Protein AF-A0A7V9RV58-F1 (afdb_monomer)

Sequence (67 aa):
MTRE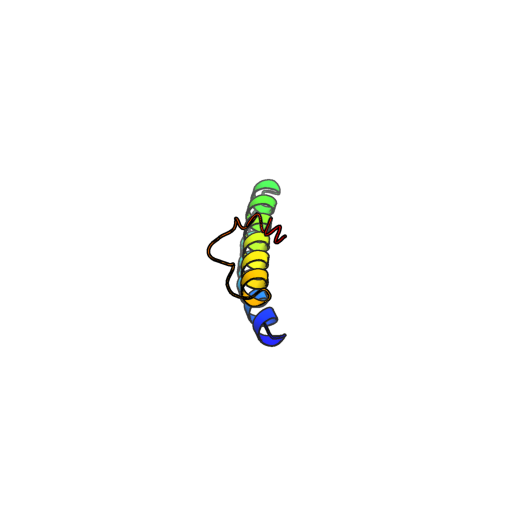EYLSLCSKRYDELQALNKLDNFYDYESEFATIMKDLSKDVLEKHLSELPADRRKKKHSHNLEK

Radius of gyration: 19.33 Å; Cα contacts (8 Å, |Δi|>4): 21; chains: 1; bounding box: 38×54×31 Å

Solvent-accessible surface area (backbone atoms only — not comparable to full-atom values): 4211 Å² total; per-residue (Å²): 104,54,76,66,57,50,51,53,54,49,52,59,53,45,55,56,56,60,59,46,72,73,54,92,44,69,67,61,40,50,55,52,50,52,49,55,52,50,51,51,52,47,56,51,44,49,50,63,72,47,78,72,63,96,61,93,77,79,82,74,84,81,78,78,80,82,132

Secondary structure (DSSP, 8-state):
--HHHHHHHHHHHHHHHHHHTT---HHHHHHHHHHHHHHHHHHHHHHHS-S--S-S-----------

pLDDT: mean 75.65, std 13.83, range [43.72, 90.0]

Structure (mmCIF, N/CA/C/O backbone):
data_AF-A0A7V9RV58-F1
#
_entry.id   AF-A0A7V9RV58-F1
#
loop_
_atom_site.group_PDB
_atom_site.id
_atom_site.type_symbol
_atom_site.label_atom_id
_atom_site.label_alt_id
_atom_site.label_comp_id
_atom_site.label_asym_id
_atom_site.label_entity_id
_atom_site.label_seq_id
_atom_site.pdbx_PDB_ins_code
_atom_site.Cartn_x
_atom_site.Cartn_y
_atom_site.Cartn_z
_atom_site.occupancy
_atom_site.B_iso_or_equiv
_atom_site.auth_seq_id
_atom_site.auth_comp_id
_atom_site.auth_asym_id
_atom_site.auth_atom_id
_atom_site.pdbx_PDB_model_num
ATOM 1 N N . MET A 1 1 ? -12.518 1.870 11.168 1.00 67.75 1 MET A N 1
ATOM 2 C CA . MET A 1 1 ? -11.804 0.627 10.806 1.00 67.75 1 MET A CA 1
ATOM 3 C C . MET A 1 1 ? -11.488 -0.172 12.068 1.00 67.75 1 MET A C 1
ATOM 5 O O . MET A 1 1 ? -11.067 0.429 13.054 1.00 67.75 1 MET A O 1
ATOM 9 N N . THR A 1 2 ? -11.697 -1.489 12.061 1.00 81.81 2 THR A N 1
ATOM 10 C CA . THR A 1 2 ? -11.240 -2.422 13.112 1.00 81.81 2 THR A CA 1
ATOM 11 C C . THR A 1 2 ? -9.901 -3.072 12.733 1.00 81.81 2 THR A C 1
ATOM 13 O O . THR A 1 2 ? -9.451 -2.984 11.590 1.00 81.81 2 THR A O 1
ATOM 16 N N . ARG A 1 3 ? -9.235 -3.746 13.682 1.00 80.25 3 ARG A N 1
ATOM 17 C CA . ARG A 1 3 ? -7.948 -4.428 13.436 1.00 80.25 3 ARG A CA 1
ATOM 18 C C . ARG A 1 3 ? -8.032 -5.471 12.313 1.00 80.25 3 ARG A C 1
ATOM 20 O O . ARG A 1 3 ? -7.084 -5.623 11.550 1.00 80.25 3 ARG A O 1
ATOM 27 N N . GLU A 1 4 ? -9.151 -6.178 12.218 1.00 83.94 4 GLU A N 1
ATOM 28 C CA . GLU A 1 4 ? -9.379 -7.220 11.210 1.00 83.94 4 GLU A CA 1
ATOM 29 C C . GLU A 1 4 ? -9.583 -6.625 9.814 1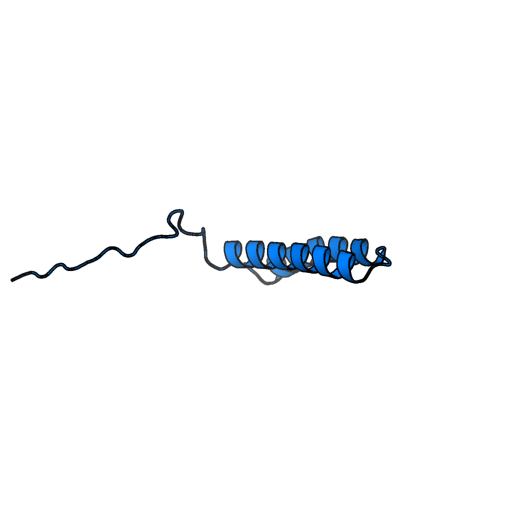.00 83.94 4 GLU A C 1
ATOM 31 O O . GLU A 1 4 ? -9.018 -7.120 8.840 1.00 83.94 4 GLU A O 1
ATOM 36 N N . GLU A 1 5 ? -10.315 -5.513 9.719 1.00 80.25 5 GLU A N 1
ATOM 37 C CA . GLU A 1 5 ? -10.483 -4.778 8.463 1.00 80.25 5 GLU A CA 1
ATOM 38 C C . GLU A 1 5 ? -9.149 -4.234 7.949 1.00 80.25 5 GLU A C 1
ATOM 40 O O . GLU A 1 5 ? -8.868 -4.341 6.757 1.00 80.25 5 GLU A O 1
ATOM 45 N N . TYR A 1 6 ? -8.301 -3.719 8.844 1.00 83.31 6 TYR A N 1
ATOM 46 C CA . TYR A 1 6 ? -6.951 -3.279 8.495 1.00 83.31 6 TYR A CA 1
ATOM 47 C C . TYR A 1 6 ? -6.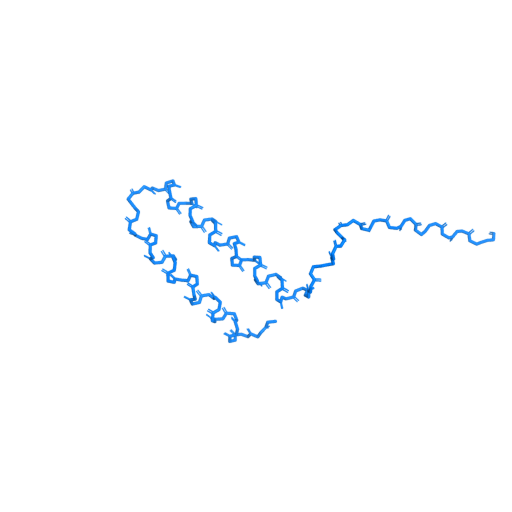103 -4.417 7.932 1.00 83.31 6 TYR A C 1
ATOM 49 O O . TYR A 1 6 ? -5.494 -4.277 6.876 1.00 83.31 6 TYR A O 1
ATOM 57 N N . LEU A 1 7 ? -6.094 -5.563 8.618 1.00 86.38 7 LEU A N 1
ATOM 58 C CA . LEU A 1 7 ? -5.367 -6.754 8.185 1.00 86.38 7 LEU A CA 1
ATOM 59 C C . LEU A 1 7 ? -5.850 -7.249 6.820 1.00 86.38 7 LEU A C 1
ATOM 61 O O . LEU A 1 7 ? -5.024 -7.596 5.983 1.00 86.38 7 LEU A O 1
ATOM 65 N N . SER A 1 8 ? -7.160 -7.229 6.565 1.00 86.69 8 SER A N 1
ATOM 66 C CA . SER A 1 8 ? -7.729 -7.582 5.258 1.00 86.69 8 SER A CA 1
ATOM 67 C C . SER A 1 8 ? -7.270 -6.622 4.156 1.00 86.69 8 SER A C 1
ATOM 69 O O . SER A 1 8 ? -6.887 -7.052 3.067 1.00 86.69 8 SER A O 1
ATOM 71 N N . LEU A 1 9 ? -7.245 -5.319 4.451 1.00 85.38 9 LEU A N 1
ATOM 72 C CA . LEU A 1 9 ? -6.782 -4.290 3.524 1.00 85.38 9 LEU A CA 1
ATOM 73 C C . LEU A 1 9 ? -5.289 -4.451 3.202 1.00 85.38 9 LEU A C 1
ATOM 75 O O . LEU A 1 9 ? -4.898 -4.464 2.036 1.00 85.38 9 LEU A O 1
ATOM 79 N N . CYS A 1 10 ? -4.467 -4.647 4.234 1.00 86.00 10 CYS A N 1
ATOM 80 C CA . CYS A 1 10 ? -3.041 -4.906 4.089 1.00 86.00 10 CYS A CA 1
ATOM 81 C C . CYS A 1 10 ? -2.768 -6.218 3.353 1.00 86.00 10 CYS A C 1
ATOM 83 O O . CYS A 1 10 ? -1.872 -6.242 2.523 1.00 86.00 10 CYS A O 1
ATOM 85 N N . SER A 1 11 ? -3.539 -7.281 3.603 1.00 87.94 11 SER A N 1
ATOM 86 C CA . SER A 1 11 ? -3.361 -8.569 2.924 1.00 87.94 11 SER A CA 1
ATOM 87 C C . SER A 1 11 ? -3.559 -8.440 1.416 1.00 87.94 11 SER A C 1
ATOM 89 O O . SER A 1 11 ? -2.748 -8.954 0.659 1.00 87.94 11 SER A O 1
ATOM 91 N N . LYS A 1 12 ? -4.585 -7.702 0.973 1.00 85.38 12 LYS A N 1
ATOM 92 C CA . LYS A 1 12 ? -4.829 -7.465 -0.460 1.00 85.38 12 LYS A CA 1
ATOM 93 C C . LYS A 1 12 ? -3.676 -6.713 -1.123 1.00 85.38 12 LYS A C 1
ATOM 95 O O . LYS A 1 12 ? -3.207 -7.108 -2.182 1.00 85.38 12 LYS A O 1
ATOM 100 N N . ARG A 1 13 ? -3.198 -5.646 -0.479 1.00 84.44 13 ARG A N 1
ATOM 101 C CA . ARG A 1 13 ? -2.086 -4.829 -0.994 1.00 84.44 13 ARG A CA 1
ATOM 102 C C . ARG A 1 13 ? -0.731 -5.532 -0.874 1.00 84.44 13 ARG A C 1
ATOM 104 O O . ARG A 1 13 ? 0.187 -5.227 -1.624 1.00 84.44 13 ARG A O 1
ATOM 111 N N . TYR A 1 14 ? -0.595 -6.490 0.041 1.00 86.19 14 TYR A N 1
ATOM 112 C CA . TYR A 1 14 ? 0.609 -7.303 0.184 1.00 86.19 14 TYR A CA 1
ATOM 113 C C . TYR A 1 14 ? 0.824 -8.229 -1.016 1.00 86.19 14 TYR A C 1
ATOM 115 O O . TYR A 1 14 ? 1.956 -8.364 -1.471 1.00 86.19 14 TYR A O 1
ATOM 123 N N . ASP A 1 15 ? -0.241 -8.808 -1.574 1.00 85.62 15 ASP A N 1
ATOM 124 C CA . ASP A 1 15 ? -0.140 -9.611 -2.798 1.00 85.62 15 ASP A CA 1
ATOM 125 C C . ASP A 1 15 ? 0.328 -8.757 -3.993 1.00 85.62 15 ASP A C 1
ATOM 127 O O . ASP A 1 15 ? 1.157 -9.201 -4.790 1.00 85.62 15 ASP A O 1
ATOM 131 N N . GLU A 1 16 ? -0.130 -7.502 -4.076 1.00 83.81 16 GLU A N 1
ATOM 132 C CA . GLU A 1 16 ? 0.334 -6.522 -5.071 1.00 83.81 16 GLU A CA 1
ATOM 133 C C . GLU A 1 16 ? 1.825 -6.194 -4.876 1.00 83.81 16 GLU A C 1
ATOM 135 O O . GLU A 1 16 ? 2.596 -6.234 -5.833 1.00 83.81 16 GLU A O 1
ATOM 140 N N . LEU A 1 17 ? 2.268 -5.970 -3.633 1.00 83.62 17 LEU A N 1
ATOM 141 C CA . LEU A 1 17 ? 3.687 -5.774 -3.305 1.00 83.62 17 LEU A CA 1
ATOM 142 C C . LEU A 1 17 ? 4.545 -6.995 -3.667 1.00 83.62 17 LEU A C 1
ATOM 144 O O . LEU A 1 17 ? 5.650 -6.843 -4.183 1.00 83.62 17 LEU A O 1
ATOM 148 N N . GLN A 1 18 ? 4.047 -8.211 -3.437 1.00 85.25 18 GLN A N 1
ATOM 149 C CA . GLN A 1 18 ? 4.752 -9.432 -3.833 1.00 85.25 18 GLN A CA 1
ATOM 150 C C . GLN A 1 18 ? 4.845 -9.581 -5.353 1.00 85.25 18 GLN A C 1
ATOM 152 O O . GLN A 1 18 ? 5.843 -10.098 -5.857 1.00 85.25 18 GLN A O 1
ATOM 157 N N . ALA A 1 19 ? 3.854 -9.099 -6.104 1.00 84.25 19 ALA A N 1
ATOM 158 C CA . ALA A 1 19 ? 3.926 -9.071 -7.560 1.00 84.25 19 ALA A CA 1
ATOM 159 C C . ALA A 1 19 ? 5.022 -8.116 -8.074 1.00 84.25 19 ALA A C 1
ATOM 161 O O . ALA A 1 19 ? 5.638 -8.419 -9.099 1.00 84.25 19 ALA A O 1
ATOM 162 N N . LEU A 1 20 ? 5.320 -7.033 -7.342 1.00 80.44 20 LEU A N 1
ATOM 163 C CA . LEU A 1 20 ? 6.392 -6.086 -7.678 1.00 80.44 20 LEU A CA 1
ATOM 164 C C . LEU A 1 20 ? 7.802 -6.653 -7.507 1.00 80.44 20 LEU A C 1
ATOM 166 O O . LEU A 1 20 ? 8.713 -6.184 -8.181 1.00 80.44 20 LEU A O 1
ATOM 170 N N . ASN A 1 21 ? 7.998 -7.706 -6.704 1.00 76.75 21 ASN A N 1
ATOM 171 C CA . ASN A 1 21 ? 9.300 -8.383 -6.575 1.00 76.75 21 ASN A CA 1
ATOM 172 C C . ASN A 1 21 ? 9.803 -9.018 -7.888 1.00 76.75 21 ASN A C 1
ATOM 174 O O . ASN A 1 21 ? 10.906 -9.554 -7.933 1.00 76.75 21 ASN A O 1
ATOM 178 N N . LYS A 1 22 ? 8.998 -8.986 -8.957 1.00 76.50 22 LYS A N 1
ATOM 179 C CA . LYS A 1 22 ? 9.388 -9.400 -10.310 1.00 76.50 22 LYS A CA 1
ATOM 180 C C . LYS A 1 22 ? 10.065 -8.287 -11.119 1.00 76.50 22 LYS A C 1
ATOM 182 O O . LYS A 1 22 ? 10.491 -8.549 -12.240 1.00 76.50 22 LYS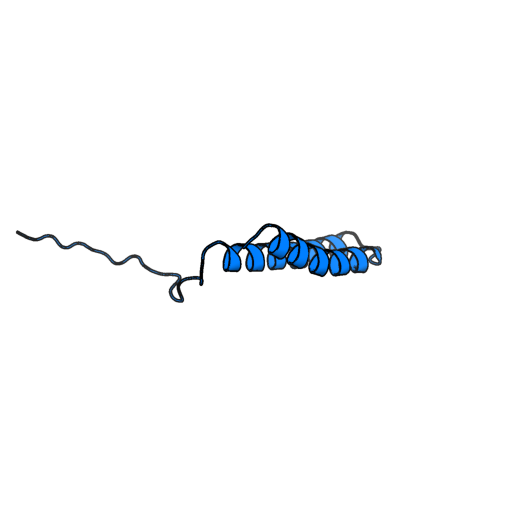 A O 1
ATOM 187 N N . LEU A 1 23 ? 10.110 -7.058 -10.603 1.00 76.50 23 LEU A N 1
ATOM 188 C CA . LEU A 1 23 ? 10.752 -5.922 -11.259 1.00 76.50 23 LEU A CA 1
ATOM 189 C C . LEU A 1 23 ? 12.254 -5.920 -10.950 1.00 76.50 23 LEU A C 1
ATOM 191 O O . LEU A 1 23 ? 12.650 -5.861 -9.791 1.00 76.50 23 LEU A O 1
ATOM 195 N N . ASP A 1 24 ? 13.080 -5.930 -11.997 1.00 75.50 24 ASP A N 1
ATOM 196 C CA . ASP A 1 24 ? 14.550 -5.851 -11.892 1.00 75.50 24 ASP A CA 1
ATOM 197 C C . ASP A 1 24 ? 15.076 -4.402 -11.841 1.00 75.50 24 ASP A C 1
ATOM 199 O O . ASP A 1 24 ? 16.279 -4.166 -11.719 1.00 75.50 24 ASP A O 1
ATOM 203 N N . ASN A 1 25 ? 14.185 -3.408 -11.944 1.00 83.31 25 ASN A N 1
ATOM 204 C CA . ASN A 1 25 ? 14.535 -1.991 -11.938 1.00 83.31 25 ASN A CA 1
ATOM 205 C C . ASN A 1 25 ? 14.042 -1.308 -10.658 1.00 83.31 25 ASN A C 1
ATOM 207 O O . ASN A 1 25 ? 12.842 -1.236 -10.392 1.00 83.31 25 ASN A O 1
ATOM 211 N N . PHE A 1 26 ? 14.988 -0.755 -9.897 1.00 81.56 26 PHE A N 1
ATOM 212 C CA . PHE A 1 26 ? 14.7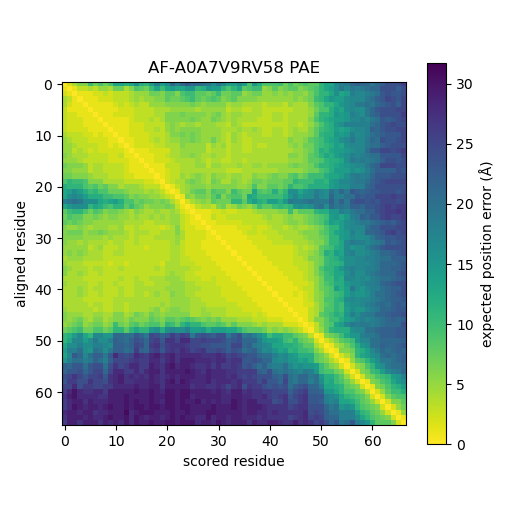34 -0.066 -8.633 1.00 81.56 26 PHE A CA 1
ATOM 213 C C . PHE A 1 26 ? 13.740 1.095 -8.769 1.00 81.56 26 PHE A C 1
ATOM 215 O O . PHE A 1 26 ? 12.883 1.261 -7.908 1.00 81.56 26 PHE A O 1
ATOM 222 N N . TYR A 1 27 ? 13.824 1.881 -9.845 1.00 85.06 27 TYR A N 1
ATOM 223 C CA . TYR A 1 27 ? 12.966 3.057 -10.025 1.00 85.06 27 TYR A CA 1
ATOM 224 C C . TYR A 1 27 ? 11.517 2.684 -10.350 1.00 85.06 27 TYR A C 1
ATOM 226 O O . TYR A 1 27 ? 10.587 3.317 -9.850 1.00 85.06 27 TYR A O 1
ATOM 234 N N . ASP A 1 28 ? 11.329 1.625 -11.141 1.00 84.38 28 ASP A N 1
ATOM 235 C CA . ASP A 1 28 ? 9.997 1.098 -11.448 1.00 84.38 28 ASP A CA 1
ATOM 236 C C . ASP A 1 28 ? 9.380 0.486 -10.185 1.00 84.38 28 ASP A C 1
ATOM 238 O O . ASP A 1 28 ? 8.224 0.752 -9.859 1.00 84.38 28 ASP A O 1
ATOM 242 N N . TYR A 1 29 ? 10.185 -0.245 -9.406 1.00 87.06 29 TYR A N 1
ATOM 243 C CA . TYR A 1 29 ? 9.771 -0.776 -8.111 1.00 87.06 29 TYR A CA 1
ATOM 244 C C . TYR A 1 29 ? 9.383 0.336 -7.127 1.00 87.06 29 TYR A C 1
ATOM 246 O O . TYR A 1 29 ? 8.331 0.255 -6.500 1.00 87.06 29 TYR A O 1
ATOM 254 N N . GLU A 1 30 ? 10.195 1.390 -6.995 1.00 87.75 30 GLU A N 1
ATOM 255 C CA . GLU A 1 30 ? 9.920 2.520 -6.100 1.00 87.75 30 GLU A CA 1
ATOM 256 C C . GLU A 1 30 ? 8.617 3.239 -6.478 1.00 87.75 30 GLU A C 1
ATOM 258 O O . GLU A 1 30 ? 7.808 3.551 -5.600 1.00 87.75 30 GLU A O 1
ATOM 263 N N . SER A 1 31 ? 8.390 3.474 -7.773 1.00 88.12 31 SER A N 1
ATOM 264 C CA . SER A 1 31 ? 7.195 4.168 -8.262 1.00 88.12 31 SER A CA 1
ATOM 265 C C . SER A 1 31 ? 5.913 3.378 -7.990 1.00 88.12 31 SER A C 1
ATOM 267 O O . SER A 1 31 ? 4.939 3.917 -7.449 1.00 88.12 31 SER A O 1
ATOM 269 N N . GLU A 1 32 ? 5.926 2.083 -8.298 1.00 87.12 32 GLU A N 1
ATOM 270 C CA . GLU A 1 32 ? 4.789 1.196 -8.064 1.00 87.12 32 GLU A CA 1
ATOM 271 C C . GLU A 1 32 ? 4.550 0.982 -6.562 1.00 87.12 32 GLU A C 1
ATOM 273 O O . GLU A 1 32 ? 3.419 1.080 -6.079 1.00 87.12 32 GLU A O 1
ATOM 278 N N . PHE A 1 33 ? 5.620 0.805 -5.780 1.00 88.56 33 PHE A N 1
ATOM 279 C CA . PHE A 1 33 ? 5.548 0.705 -4.323 1.00 88.56 33 PHE A CA 1
ATOM 280 C C . PHE A 1 33 ? 4.909 1.952 -3.700 1.00 88.56 33 PHE A C 1
ATOM 282 O O . PHE A 1 33 ? 3.998 1.850 -2.871 1.00 88.56 33 PHE A O 1
ATOM 289 N N . ALA A 1 34 ? 5.355 3.143 -4.111 1.00 89.69 34 ALA A N 1
ATOM 290 C CA . ALA A 1 34 ? 4.802 4.407 -3.639 1.00 89.69 34 ALA A CA 1
ATOM 291 C C . ALA A 1 34 ? 3.312 4.541 -3.986 1.00 89.69 34 ALA A C 1
ATOM 293 O O . ALA A 1 34 ? 2.537 5.057 -3.177 1.00 89.69 34 ALA A O 1
ATOM 294 N N . THR A 1 35 ? 2.901 4.044 -5.153 1.00 90.00 35 THR A N 1
ATOM 295 C CA . THR A 1 35 ? 1.503 4.048 -5.600 1.00 90.00 35 THR A CA 1
ATOM 296 C C . THR A 1 35 ? 0.635 3.147 -4.721 1.00 90.00 35 THR A C 1
ATOM 298 O O . THR A 1 35 ? -0.345 3.625 -4.144 1.00 90.00 3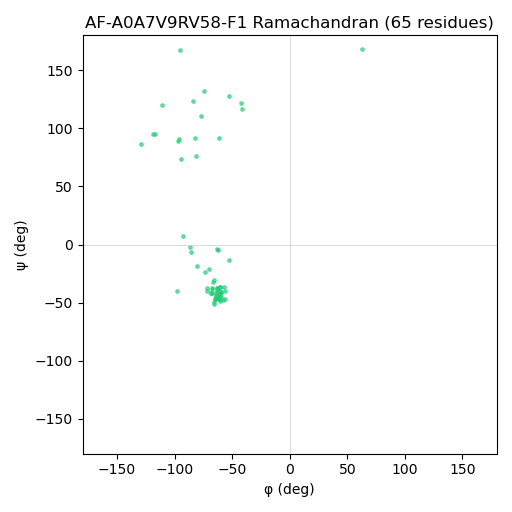5 THR A O 1
ATOM 301 N N . ILE A 1 36 ? 1.044 1.892 -4.505 1.00 88.19 36 ILE A N 1
ATOM 302 C CA . ILE A 1 36 ? 0.324 0.934 -3.649 1.00 88.19 36 ILE A CA 1
ATOM 303 C C . ILE A 1 36 ? 0.200 1.462 -2.214 1.00 88.19 36 ILE A C 1
ATOM 305 O O . ILE A 1 36 ? -0.877 1.420 -1.615 1.00 88.19 36 ILE A O 1
ATOM 309 N N . MET A 1 37 ? 1.287 2.003 -1.657 1.00 88.12 37 MET A N 1
ATOM 310 C CA . MET A 1 37 ? 1.293 2.535 -0.292 1.00 88.12 37 MET A CA 1
ATOM 311 C C . MET A 1 37 ? 0.430 3.789 -0.147 1.00 88.12 37 MET A C 1
ATOM 313 O O . MET A 1 37 ? -0.252 3.957 0.868 1.00 88.12 37 MET A O 1
ATOM 317 N N . LYS A 1 38 ? 0.423 4.665 -1.156 1.00 89.38 38 LYS A N 1
ATOM 318 C CA . LYS A 1 38 ? -0.439 5.848 -1.173 1.00 89.38 38 LYS A CA 1
ATOM 319 C C . LYS A 1 38 ? -1.908 5.446 -1.183 1.00 89.38 38 LYS A C 1
ATOM 321 O O . LYS A 1 38 ? -2.677 5.982 -0.385 1.00 89.38 38 LYS A O 1
ATOM 326 N N . ASP A 1 39 ? -2.284 4.492 -2.021 1.00 88.19 39 ASP A N 1
ATOM 3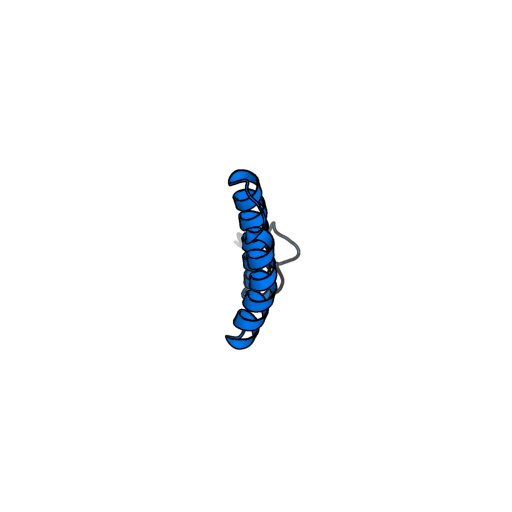27 C CA . ASP A 1 39 ? -3.663 4.021 -2.096 1.00 88.19 39 ASP A CA 1
ATOM 328 C C . ASP A 1 39 ? -4.095 3.306 -0.812 1.00 88.19 39 ASP A C 1
ATOM 330 O O . ASP A 1 39 ? -5.164 3.608 -0.284 1.00 88.19 39 ASP A O 1
ATOM 334 N N . LEU A 1 40 ? -3.235 2.460 -0.230 1.00 87.62 40 LEU A N 1
ATOM 335 C CA . LEU A 1 40 ? -3.481 1.859 1.084 1.00 87.62 40 LEU A CA 1
ATOM 336 C C . LEU A 1 40 ? -3.714 2.940 2.147 1.00 87.62 40 LEU A C 1
ATOM 338 O O . LEU A 1 40 ? -4.664 2.857 2.922 1.00 87.62 40 LEU A O 1
ATOM 342 N N . SER A 1 41 ? -2.866 3.972 2.179 1.00 84.62 41 SER A N 1
ATOM 343 C CA . SER A 1 41 ? -3.005 5.065 3.143 1.00 84.62 41 SER A CA 1
ATOM 344 C C . SER A 1 41 ? -4.309 5.837 2.945 1.00 84.62 41 SER A C 1
ATOM 346 O O . SER A 1 41 ? -4.955 6.204 3.923 1.00 84.62 41 SER A O 1
ATOM 348 N N . LYS A 1 42 ? -4.738 6.032 1.694 1.00 86.19 42 LYS A N 1
ATOM 349 C CA . LYS A 1 42 ? -5.993 6.700 1.356 1.00 86.19 42 LYS A CA 1
ATOM 350 C C . LYS A 1 42 ? -7.192 5.884 1.829 1.00 86.19 42 LYS A C 1
ATOM 352 O O . LYS A 1 42 ? -8.036 6.429 2.533 1.00 86.19 42 LYS A O 1
ATOM 357 N N . ASP A 1 43 ? -7.218 4.591 1.524 1.00 84.56 43 ASP A N 1
ATOM 358 C CA . ASP A 1 43 ? -8.279 3.676 1.950 1.00 84.56 43 ASP A CA 1
ATOM 359 C C . ASP A 1 43 ? -8.372 3.613 3.487 1.00 84.56 43 ASP A C 1
ATOM 361 O O . ASP A 1 43 ? -9.462 3.668 4.064 1.00 84.56 43 ASP A O 1
ATOM 365 N N . VAL A 1 44 ? -7.225 3.563 4.177 1.00 84.62 44 VAL A N 1
ATOM 366 C CA . VAL A 1 44 ? -7.158 3.611 5.646 1.00 84.62 44 VAL A CA 1
ATOM 367 C C . VAL A 1 44 ? -7.714 4.930 6.180 1.00 84.62 44 VAL A C 1
ATOM 369 O O . VAL A 1 44 ? -8.523 4.916 7.110 1.00 84.62 44 VAL A O 1
ATOM 372 N N . LEU A 1 45 ? -7.312 6.065 5.602 1.00 83.44 45 LEU A N 1
ATOM 373 C CA . LEU A 1 45 ? -7.763 7.393 6.019 1.00 83.44 45 LEU A CA 1
ATOM 374 C C . LEU A 1 45 ? -9.268 7.571 5.799 1.00 83.44 45 LEU A C 1
ATOM 376 O O . LEU A 1 45 ? -9.955 8.007 6.720 1.00 83.44 45 LEU A O 1
ATOM 380 N N . GLU A 1 46 ? -9.798 7.174 4.642 1.00 82.31 46 GLU A N 1
ATOM 381 C CA . GLU A 1 46 ? -11.235 7.221 4.339 1.00 82.31 46 GLU A CA 1
ATOM 382 C C . GLU A 1 46 ? -12.057 6.365 5.318 1.00 82.31 46 GLU A C 1
ATOM 384 O O . GLU A 1 46 ? -13.142 6.762 5.745 1.00 82.31 46 GLU A O 1
ATOM 389 N N . LYS A 1 47 ? -11.525 5.214 5.751 1.00 77.56 47 LYS A N 1
ATOM 390 C CA . LYS A 1 47 ? -12.179 4.323 6.726 1.00 77.56 47 LYS A CA 1
ATOM 391 C C . LYS A 1 47 ? -12.015 4.749 8.191 1.00 77.56 47 LYS A C 1
ATOM 393 O O . LYS A 1 47 ? -12.755 4.243 9.043 1.00 77.56 47 LYS A O 1
ATOM 398 N N . HIS A 1 48 ? -11.048 5.611 8.515 1.00 71.75 48 HIS A N 1
ATOM 399 C CA . HIS A 1 48 ? -10.806 6.105 9.879 1.00 71.75 48 HIS A CA 1
ATOM 400 C C . HIS A 1 48 ? -11.414 7.476 10.158 1.00 71.75 48 HIS A C 1
ATOM 402 O O . HIS A 1 48 ? -11.919 7.695 11.256 1.00 71.75 48 HIS A O 1
ATOM 408 N N . LEU A 1 49 ? -11.345 8.400 9.203 1.00 66.69 49 LEU A N 1
ATOM 409 C CA . LEU A 1 49 ? -11.701 9.805 9.413 1.00 66.69 49 LEU A CA 1
ATOM 410 C C . LEU A 1 49 ? -13.161 10.130 9.059 1.00 66.69 49 LEU A C 1
ATOM 412 O O . LEU A 1 49 ? -13.538 11.295 9.151 1.00 66.69 49 LEU A O 1
ATOM 416 N N . SER A 1 50 ? -13.989 9.118 8.752 1.00 55.78 50 SER A N 1
ATOM 417 C CA . SER A 1 50 ? -15.331 9.240 8.144 1.00 55.78 50 SER A CA 1
ATOM 418 C C . SER A 1 50 ? -15.291 9.857 6.739 1.00 55.78 50 SER A C 1
ATOM 420 O O . SER A 1 50 ? -14.234 10.326 6.315 1.00 55.78 50 SER A O 1
ATOM 422 N N . GLU A 1 51 ? -16.407 9.789 5.995 1.00 54.53 51 GLU A N 1
ATOM 423 C CA . GLU A 1 51 ? -16.527 10.352 4.642 1.00 54.53 51 GLU A CA 1
ATOM 424 C C . GLU A 1 51 ? -15.847 11.721 4.591 1.00 54.53 51 GLU A C 1
ATOM 426 O O . GLU A 1 51 ? -16.246 12.648 5.303 1.00 54.53 51 GLU A O 1
ATOM 431 N N . LEU A 1 52 ? -14.788 11.827 3.776 1.00 53.59 52 LEU A N 1
ATOM 432 C CA . LEU A 1 52 ? -14.179 13.106 3.430 1.00 53.59 52 LEU A CA 1
ATOM 433 C C . LEU A 1 52 ? -15.327 14.086 3.175 1.00 53.59 52 LEU A C 1
ATOM 435 O O . LEU A 1 52 ? -16.164 13.797 2.314 1.00 53.59 52 LEU A O 1
ATOM 439 N N . PRO A 1 53 ? -15.414 15.215 3.903 1.00 51.91 53 PRO A N 1
ATOM 440 C CA . PRO A 1 53 ? -16.435 16.198 3.610 1.00 51.91 53 PRO A CA 1
ATOM 441 C C . PRO A 1 53 ? -16.324 16.511 2.121 1.00 51.91 53 PRO A C 1
ATOM 443 O O . PRO A 1 53 ? -15.232 16.841 1.654 1.00 51.91 53 PRO A O 1
ATOM 446 N N . ALA A 1 54 ? -17.434 16.414 1.382 1.00 52.59 54 ALA A N 1
ATOM 447 C CA . ALA A 1 54 ? -17.482 16.703 -0.058 1.00 52.59 54 ALA A CA 1
ATOM 448 C C . ALA A 1 54 ? -16.900 18.090 -0.412 1.00 52.59 54 ALA A C 1
ATOM 450 O O . ALA A 1 54 ? -16.611 18.390 -1.567 1.00 52.59 54 ALA A O 1
ATOM 451 N N . ASP A 1 55 ? -16.705 18.934 0.600 1.00 55.53 55 ASP A N 1
ATOM 452 C CA . ASP A 1 55 ? -16.183 20.274 0.508 1.00 55.53 55 ASP A CA 1
ATOM 453 C C . ASP A 1 55 ? -14.846 20.404 1.261 1.00 55.53 55 ASP A C 1
ATOM 455 O O . ASP A 1 55 ? -14.787 20.664 2.467 1.00 55.53 55 ASP A O 1
ATOM 459 N N . ARG A 1 56 ? -13.739 20.265 0.521 1.00 58.50 56 ARG A N 1
ATOM 460 C CA . ARG A 1 56 ? -12.362 20.497 1.000 1.00 58.50 56 ARG A CA 1
ATOM 461 C C . ARG A 1 56 ? -12.122 21.967 1.411 1.00 58.50 56 ARG A C 1
ATOM 463 O O . ARG A 1 56 ? -11.036 22.298 1.892 1.00 58.50 56 ARG A O 1
ATOM 470 N N . ARG A 1 57 ? -13.097 22.874 1.233 1.00 66.44 57 ARG A N 1
ATOM 471 C CA . ARG A 1 57 ? -12.950 24.311 1.493 1.00 66.44 57 ARG A CA 1
ATOM 472 C C . ARG A 1 57 ? -14.073 24.868 2.372 1.00 66.44 57 ARG A C 1
ATOM 474 O O . ARG A 1 57 ? -14.986 25.532 1.900 1.00 66.44 57 ARG A O 1
ATOM 481 N N . LYS A 1 58 ? -13.908 24.791 3.695 1.00 53.88 58 LYS A N 1
ATOM 482 C CA . LYS A 1 58 ? -14.579 25.735 4.607 1.00 53.88 58 LYS A CA 1
ATOM 483 C C . LYS A 1 58 ? -13.589 26.559 5.419 1.00 53.88 58 LYS A C 1
ATOM 485 O O . LYS A 1 58 ? -13.216 26.200 6.526 1.00 53.88 58 LYS A O 1
ATOM 490 N N . LYS A 1 59 ? -13.284 27.757 4.915 1.00 55.19 59 LYS A N 1
ATOM 491 C CA . LYS A 1 59 ? -13.264 28.943 5.780 1.00 55.19 59 LYS A CA 1
ATOM 492 C C . LYS A 1 59 ? -14.615 29.625 5.618 1.00 55.19 59 LYS A C 1
ATOM 494 O O . LYS A 1 59 ? -14.793 30.441 4.721 1.00 55.19 59 LYS A O 1
ATOM 499 N N . LYS A 1 60 ? -15.586 29.271 6.460 1.00 55.78 60 LYS A N 1
ATOM 500 C CA . LYS A 1 60 ? -16.706 30.185 6.685 1.00 55.78 60 LYS A CA 1
ATOM 501 C C . LYS A 1 60 ? -16.179 31.265 7.620 1.00 55.78 60 LYS A C 1
ATOM 503 O O . LYS A 1 60 ? -15.862 30.971 8.767 1.00 55.78 60 LYS A O 1
ATOM 508 N N . HIS A 1 61 ? -16.030 32.484 7.108 1.00 54.78 61 HIS A N 1
ATOM 509 C CA . HIS A 1 61 ? -15.875 33.666 7.947 1.00 54.78 61 HIS A CA 1
ATOM 510 C C . HIS A 1 61 ? -17.148 33.803 8.787 1.00 54.78 61 HIS A C 1
ATOM 512 O O . HIS A 1 61 ? -18.124 34.404 8.354 1.00 54.78 61 HIS A O 1
ATOM 518 N N . SER A 1 62 ? -17.164 33.224 9.983 1.00 58.03 62 SER A N 1
ATOM 519 C CA . SER A 1 62 ? -18.087 33.652 11.025 1.00 58.03 62 SER A CA 1
ATOM 520 C C . SER A 1 62 ? -17.485 34.890 11.682 1.00 58.03 62 SER A C 1
ATOM 522 O O . SER A 1 62 ? -16.907 34.807 12.762 1.00 58.03 62 SER A O 1
ATOM 524 N N . HIS A 1 63 ? -17.576 36.039 11.012 1.00 54.16 63 HIS A N 1
ATOM 525 C CA . HIS A 1 63 ? -17.575 37.306 11.735 1.00 54.16 63 HIS A CA 1
ATOM 526 C C . HIS A 1 63 ? -19.034 37.686 11.953 1.00 54.16 63 HIS A C 1
ATOM 528 O O . HIS A 1 63 ? -19.600 38.515 11.251 1.00 54.16 63 HIS A O 1
ATOM 534 N N . ASN A 1 64 ? -19.664 36.963 12.878 1.00 54.50 64 ASN A N 1
ATOM 535 C CA . ASN A 1 64 ? -20.878 37.439 13.507 1.00 54.50 64 ASN A CA 1
ATOM 536 C C . ASN A 1 64 ? -20.401 38.379 14.617 1.00 54.50 64 ASN A C 1
ATOM 538 O O . ASN A 1 64 ? -20.021 37.913 15.690 1.00 54.50 64 ASN A O 1
ATOM 542 N N . LEU A 1 65 ? -20.288 39.670 14.311 1.00 50.28 65 LEU A N 1
ATOM 54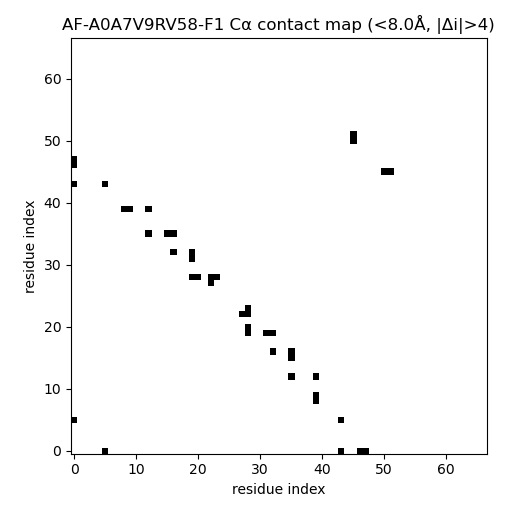3 C CA . LEU A 1 65 ? -20.127 40.692 15.336 1.00 50.28 65 LEU A CA 1
ATOM 544 C C . LEU A 1 65 ? -21.525 41.257 15.597 1.00 50.28 65 LEU A C 1
ATOM 546 O O . LEU A 1 65 ? -21.992 42.161 14.910 1.00 50.28 65 LEU A O 1
ATOM 550 N N . GLU A 1 66 ? -22.227 40.617 16.531 1.00 49.38 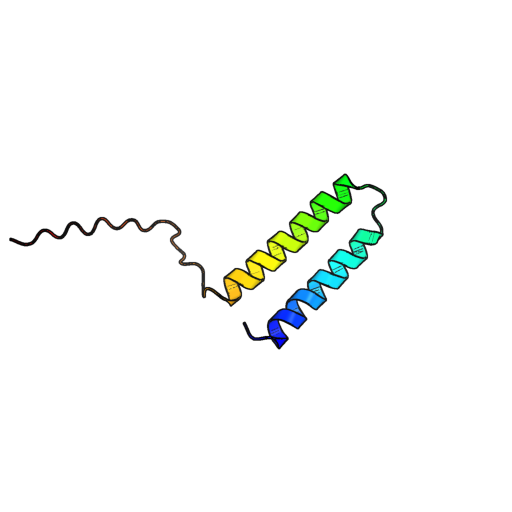66 GLU A N 1
ATOM 551 C CA . GLU A 1 66 ? -23.399 41.198 17.173 1.00 49.38 66 GLU A CA 1
ATOM 552 C C . GLU A 1 66 ? -22.950 42.271 18.174 1.00 49.38 66 GLU A C 1
ATOM 554 O O . GLU A 1 66 ? -22.131 41.986 19.048 1.00 49.38 66 GLU A O 1
ATOM 559 N N . LYS A 1 67 ? -23.621 43.426 18.058 1.00 43.72 67 LYS A N 1
ATOM 560 C CA . LYS A 1 67 ? -23.744 44.574 18.978 1.00 43.72 67 LYS A CA 1
ATOM 561 C C . LYS A 1 67 ? -22.613 45.597 19.021 1.00 43.72 67 LYS A C 1
ATOM 563 O O . LYS A 1 67 ? -21.516 45.294 19.527 1.00 43.72 67 LYS A O 1
#

Foldseek 3Di:
DDPVVLVVLVVVLVVVLVVLVPDPDPVVNVVSVVVSVVVSVVVVCCVPVDHDPPDPDDPPPPPPDDD

Mean predicted aligned error: 11.61 Å